Protein AF-A0A8K0VFD6-F1 (afdb_monomer_lite)

Sequence (83 aa):
MKLSLLALAAAAPAVIAAPAPKAEAAPAPVPGYGNYGKYPPPAGGYGSYPPPKGGYGKYGKYGSYGAYKRASDWVKSWPKTEE

Secondary structure (DSSP, 8-state):
--PPP------------PPP---PPPPPPPPPPP----PPPPTT-PPPPPPPTT-SPPPPPPPPGGGSPPHHHHHHTS-----

Foldseek 3Di:
DDDDDDDDDDPDPPPPPDPDPPPDPDDDPDPDDDDPDDDDAPDVHDDDDDAPDVGDDDDDDDDDPVVDDDVVNVVVPDDPPDD

Radius of gyration: 39.13 Å; chains: 1; bounding box: 63×74×96 Å

pLDDT: mean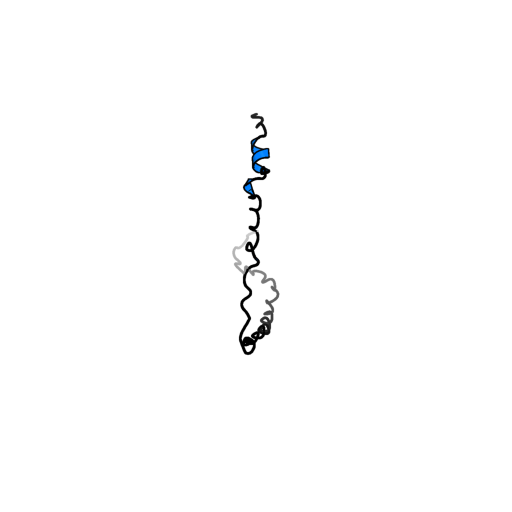 71.09, std 11.83, range [39.44, 85.5]

Structure (mmCIF, N/CA/C/O backbone):
data_AF-A0A8K0VFD6-F1
#
_entry.id   AF-A0A8K0VFD6-F1
#
loop_
_atom_site.group_PDB
_atom_site.id
_atom_site.type_symbol
_atom_site.label_atom_id
_atom_site.label_alt_id
_atom_site.label_comp_id
_atom_site.label_asym_id
_atom_site.label_entity_id
_atom_site.label_seq_id
_atom_site.pdbx_PDB_ins_code
_atom_site.Cartn_x
_atom_site.Cartn_y
_atom_site.Cartn_z
_atom_site.occupancy
_atom_site.B_iso_or_equiv
_atom_site.auth_seq_id
_atom_site.auth_comp_id
_atom_site.auth_asym_id
_atom_site.auth_atom_id
_atom_site.pdbx_PDB_model_num
ATOM 1 N N . MET A 1 1 ? 49.256 36.290 -76.789 1.00 44.88 1 MET A N 1
ATOM 2 C CA . MET A 1 1 ? 48.184 36.828 -75.923 1.00 44.88 1 MET A CA 1
ATOM 3 C C . MET A 1 1 ? 46.929 37.016 -76.756 1.00 44.88 1 MET A C 1
ATOM 5 O O . MET A 1 1 ? 46.990 37.799 -77.693 1.00 44.88 1 MET A O 1
ATOM 9 N N . LYS A 1 2 ? 45.871 36.249 -76.465 1.00 39.44 2 LYS A N 1
ATOM 10 C CA . LYS A 1 2 ? 44.460 36.439 -76.864 1.00 39.44 2 LYS A CA 1
ATOM 11 C C . LYS A 1 2 ? 43.694 35.224 -76.323 1.00 39.44 2 LYS A C 1
ATOM 13 O O . LYS A 1 2 ? 43.794 34.130 -76.867 1.00 39.44 2 LYS A O 1
ATOM 18 N N . LEU A 1 3 ? 43.061 35.416 -75.171 1.00 48.88 3 LEU A N 1
ATOM 19 C CA . LEU A 1 3 ? 42.297 34.406 -74.442 1.00 48.88 3 LEU A CA 1
ATOM 20 C C . LEU A 1 3 ? 40.978 34.159 -75.181 1.00 48.88 3 LEU A C 1
ATOM 22 O O . LEU A 1 3 ? 40.180 35.083 -75.316 1.00 48.88 3 LEU A O 1
ATOM 26 N N . SER A 1 4 ? 40.771 32.935 -75.672 1.00 48.19 4 SER A N 1
ATOM 27 C CA . SER A 1 4 ? 39.482 32.507 -76.219 1.00 48.19 4 SER A CA 1
ATOM 28 C C . SER A 1 4 ? 38.649 31.836 -75.133 1.00 48.19 4 SER A C 1
ATOM 30 O O . SER A 1 4 ? 39.124 30.981 -74.389 1.00 48.19 4 SER A O 1
ATOM 32 N N . LEU A 1 5 ? 37.413 32.311 -75.064 1.00 50.72 5 LEU A N 1
ATOM 33 C CA . LEU A 1 5 ? 36.305 31.904 -74.218 1.00 50.72 5 LEU A CA 1
ATOM 34 C C . LEU A 1 5 ? 35.909 30.428 -74.378 1.00 50.72 5 LEU A C 1
ATOM 36 O O . LEU A 1 5 ? 36.007 29.857 -75.459 1.00 50.72 5 LEU A O 1
ATOM 40 N N . LEU A 1 6 ? 35.274 29.943 -73.308 1.00 50.22 6 LEU A N 1
ATOM 41 C CA . LEU A 1 6 ? 34.288 28.860 -73.254 1.00 50.22 6 LEU A CA 1
ATOM 42 C C . LEU A 1 6 ? 34.803 27.409 -73.330 1.00 50.22 6 LEU A C 1
ATOM 44 O O . LEU A 1 6 ? 34.870 26.790 -74.386 1.00 50.22 6 LEU A O 1
ATOM 48 N N . ALA A 1 7 ? 34.986 26.809 -72.153 1.00 54.47 7 ALA A N 1
ATOM 49 C CA . ALA A 1 7 ? 34.713 25.390 -71.946 1.00 54.47 7 ALA A CA 1
ATOM 50 C C . ALA A 1 7 ? 33.912 25.232 -70.645 1.00 54.47 7 ALA A C 1
ATOM 52 O O . ALA A 1 7 ? 34.449 25.094 -69.550 1.00 54.47 7 ALA A O 1
ATOM 53 N N . LEU A 1 8 ? 32.592 25.325 -70.796 1.00 53.72 8 LEU A N 1
ATOM 54 C CA . LEU A 1 8 ? 31.601 24.786 -69.877 1.00 53.72 8 LEU A CA 1
ATOM 55 C C . LEU A 1 8 ? 31.801 23.265 -69.810 1.00 53.72 8 LEU A C 1
ATOM 57 O O . LEU A 1 8 ? 31.472 22.584 -70.777 1.00 53.72 8 LEU A O 1
ATOM 61 N N . ALA A 1 9 ? 32.314 22.721 -68.706 1.00 52.22 9 ALA A N 1
ATOM 62 C CA . ALA A 1 9 ? 32.199 21.289 -68.444 1.00 52.22 9 ALA A CA 1
ATOM 63 C C . ALA A 1 9 ? 32.375 20.946 -66.959 1.00 52.22 9 ALA A C 1
ATOM 65 O O . ALA A 1 9 ? 33.434 21.142 -66.374 1.00 52.22 9 ALA A O 1
ATOM 66 N N . ALA A 1 10 ? 31.314 20.344 -66.424 1.00 55.03 10 ALA A N 1
ATOM 67 C CA . ALA A 1 10 ? 31.310 19.397 -65.316 1.00 55.03 10 ALA A CA 1
ATOM 68 C C . ALA A 1 10 ? 31.709 19.921 -63.926 1.00 55.03 10 ALA A C 1
ATOM 70 O O . ALA A 1 10 ? 32.770 19.620 -63.385 1.00 55.03 10 ALA A O 1
ATOM 71 N N . ALA A 1 11 ? 30.741 20.564 -63.267 1.00 52.97 11 ALA A N 1
ATOM 72 C CA . ALA A 1 11 ? 30.568 20.375 -61.833 1.00 52.97 11 ALA A CA 1
ATOM 73 C C . ALA A 1 11 ? 30.303 18.879 -61.571 1.00 52.97 11 ALA A C 1
ATOM 75 O O . ALA A 1 11 ? 29.184 18.401 -61.745 1.00 52.97 11 ALA A O 1
ATOM 76 N N . ALA A 1 12 ? 31.338 18.128 -61.203 1.00 55.28 12 ALA A N 1
ATOM 77 C CA . ALA A 1 12 ? 31.178 16.809 -60.613 1.00 55.28 12 ALA A CA 1
ATOM 78 C C . ALA A 1 12 ? 31.125 17.003 -59.092 1.00 55.28 12 ALA A C 1
ATOM 80 O O . ALA A 1 12 ? 32.173 17.261 -58.493 1.00 55.28 12 ALA A O 1
ATOM 81 N N . PRO A 1 13 ? 29.956 16.925 -58.426 1.00 56.22 13 PRO A N 1
ATOM 82 C CA . PRO A 1 13 ? 29.983 16.712 -56.992 1.00 56.22 13 PRO A CA 1
ATOM 83 C C . PRO A 1 13 ? 30.683 15.371 -56.781 1.00 56.22 13 PRO A C 1
ATOM 85 O O . PRO A 1 13 ? 30.237 14.341 -57.288 1.00 56.22 13 PRO A O 1
ATOM 88 N N . ALA A 1 14 ? 31.820 15.396 -56.088 1.00 56.50 14 ALA A N 1
ATOM 89 C CA . ALA A 1 14 ? 32.440 14.191 -55.576 1.00 56.50 14 ALA A CA 1
ATOM 90 C C . ALA A 1 14 ? 31.384 13.491 -54.717 1.00 56.50 14 ALA A C 1
ATOM 92 O O . ALA A 1 14 ? 31.083 13.929 -53.607 1.00 56.50 14 ALA A O 1
ATOM 93 N N . VAL A 1 15 ? 30.766 12.445 -55.265 1.00 59.72 15 VAL A N 1
ATOM 94 C CA . VAL A 1 15 ? 29.949 11.514 -54.498 1.00 59.72 15 VAL A CA 1
ATOM 95 C C . VAL A 1 15 ? 30.938 10.802 -53.592 1.00 59.72 15 VAL A C 1
ATOM 97 O O . VAL A 1 15 ? 31.566 9.814 -53.965 1.00 59.72 15 VAL A O 1
ATOM 100 N N . ILE A 1 16 ? 31.145 11.386 -52.415 1.00 58.88 16 ILE A N 1
ATOM 101 C CA . ILE A 1 16 ? 31.765 10.721 -51.283 1.00 58.88 16 ILE A CA 1
ATOM 102 C C . ILE A 1 16 ? 30.975 9.424 -51.146 1.00 58.88 16 ILE A C 1
ATOM 104 O O . ILE A 1 16 ? 29.753 9.465 -50.997 1.00 58.88 16 ILE A O 1
ATOM 108 N N . ALA A 1 17 ? 31.650 8.287 -51.294 1.00 59.25 17 ALA A N 1
ATOM 109 C CA . ALA A 1 17 ? 31.064 6.984 -51.054 1.00 59.25 17 ALA A CA 1
ATOM 110 C C . ALA A 1 17 ? 30.624 6.939 -49.586 1.00 59.25 17 ALA A C 1
ATOM 112 O O . ALA A 1 17 ? 31.391 6.573 -48.699 1.00 59.25 17 ALA A O 1
ATOM 113 N N . ALA A 1 18 ? 29.401 7.394 -49.318 1.00 61.75 18 ALA A N 1
ATOM 114 C CA . ALA A 1 18 ? 28.761 7.189 -48.041 1.00 61.75 18 ALA A CA 1
ATOM 115 C C . ALA A 1 18 ? 28.629 5.670 -47.869 1.00 61.75 18 ALA A C 1
ATOM 117 O O . ALA A 1 18 ? 28.190 4.999 -48.812 1.00 61.75 18 ALA A O 1
ATOM 118 N N . PRO A 1 19 ? 29.027 5.098 -46.719 1.00 60.03 19 PRO A N 1
ATOM 119 C CA . PRO A 1 19 ? 28.762 3.693 -46.463 1.00 60.03 19 PRO A CA 1
ATOM 120 C C . PRO A 1 19 ? 27.255 3.483 -46.603 1.00 60.03 19 PRO A C 1
ATOM 122 O O . PRO A 1 19 ? 26.468 4.150 -45.929 1.00 60.03 19 PRO A O 1
ATOM 125 N N . ALA A 1 20 ? 26.853 2.605 -47.527 1.00 64.62 20 ALA A N 1
ATOM 126 C CA . ALA A 1 20 ? 25.453 2.249 -47.691 1.00 64.62 20 ALA A CA 1
ATOM 127 C C . ALA A 1 20 ? 24.912 1.827 -46.315 1.00 64.62 20 ALA A C 1
ATOM 129 O O . ALA A 1 20 ? 25.557 0.998 -45.660 1.00 64.62 20 ALA A O 1
ATOM 130 N N . PRO A 1 21 ? 23.782 2.388 -45.846 1.00 59.72 21 PRO A N 1
ATOM 131 C CA . PRO A 1 21 ? 23.210 1.985 -44.575 1.00 59.72 21 PRO A CA 1
ATOM 132 C C . PRO A 1 21 ? 22.870 0.501 -44.681 1.00 59.72 21 PRO A C 1
ATOM 134 O O . PRO A 1 21 ? 21.955 0.094 -45.399 1.00 59.72 21 PRO A O 1
ATOM 137 N N . LYS A 1 22 ? 23.668 -0.329 -44.008 1.00 62.94 22 LYS A N 1
ATOM 138 C CA . LYS A 1 22 ? 23.370 -1.742 -43.833 1.00 62.94 22 LYS A CA 1
ATOM 139 C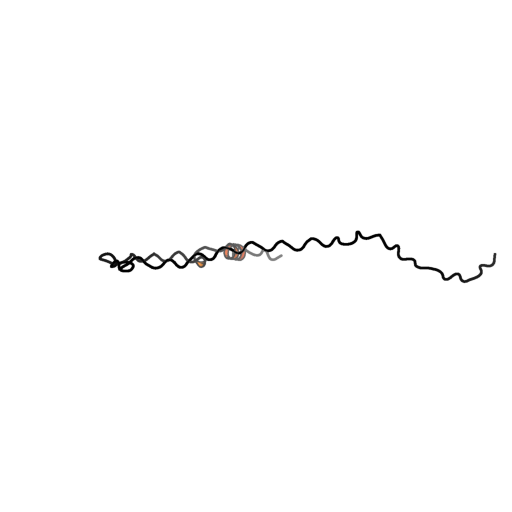 C . LYS A 1 22 ? 22.087 -1.771 -43.019 1.00 62.94 22 LYS A C 1
ATOM 141 O O . LYS A 1 22 ? 22.101 -1.336 -41.874 1.00 62.94 22 LYS A O 1
ATOM 146 N N . ALA A 1 23 ? 20.993 -2.209 -43.637 1.00 68.12 23 ALA A N 1
ATOM 147 C CA . ALA A 1 23 ? 19.731 -2.375 -42.938 1.00 68.12 23 ALA A CA 1
ATOM 148 C C . ALA A 1 23 ? 19.988 -3.260 -41.712 1.00 68.12 23 ALA A C 1
ATOM 150 O O . ALA A 1 23 ? 20.351 -4.432 -41.848 1.00 68.12 23 ALA A O 1
ATOM 151 N N . GLU A 1 24 ? 19.899 -2.661 -40.528 1.00 67.44 24 GLU A N 1
ATOM 152 C CA . GLU A 1 24 ? 19.980 -3.390 -39.274 1.00 67.44 24 GLU A CA 1
ATOM 153 C C . GLU A 1 24 ? 18.802 -4.361 -39.235 1.00 67.44 24 GLU A C 1
ATOM 155 O O . GLU A 1 24 ? 17.673 -4.015 -39.595 1.00 67.44 24 GLU A O 1
ATOM 160 N N . ALA A 1 25 ? 19.086 -5.613 -38.877 1.00 72.19 25 ALA A N 1
ATOM 161 C CA . ALA A 1 25 ? 18.057 -6.630 -38.768 1.00 72.19 25 ALA A CA 1
ATOM 162 C C . ALA A 1 25 ? 16.985 -6.150 -37.781 1.00 72.19 25 ALA A C 1
ATOM 164 O O . ALA A 1 25 ? 17.313 -5.693 -36.684 1.00 72.19 25 ALA A O 1
ATOM 165 N N . ALA A 1 26 ? 15.714 -6.247 -38.182 1.00 75.12 26 ALA A N 1
ATOM 166 C CA . ALA A 1 26 ? 14.596 -5.894 -37.318 1.00 75.12 26 ALA A CA 1
ATOM 167 C C . ALA A 1 26 ? 14.728 -6.626 -35.968 1.00 75.12 26 ALA A C 1
ATOM 169 O O . ALA A 1 26 ? 15.123 -7.800 -35.954 1.00 75.12 26 ALA A O 1
ATOM 170 N N . PRO A 1 27 ? 14.422 -5.960 -34.839 1.00 69.19 27 PRO A N 1
ATOM 171 C CA . PRO A 1 27 ? 14.535 -6.584 -33.531 1.00 69.19 27 PRO A CA 1
ATOM 172 C C . PRO A 1 27 ? 13.677 -7.850 -33.493 1.00 69.19 27 PRO A C 1
ATOM 174 O O . PRO A 1 27 ? 12.525 -7.847 -33.935 1.00 69.19 27 PRO A O 1
ATOM 177 N N . ALA A 1 28 ? 14.253 -8.940 -32.979 1.00 74.56 28 ALA A N 1
ATOM 178 C CA . ALA A 1 28 ? 13.524 -10.185 -32.781 1.00 74.56 28 ALA A CA 1
ATOM 179 C C . ALA A 1 28 ? 12.264 -9.923 -31.933 1.00 74.56 28 ALA A C 1
ATOM 181 O O . ALA A 1 28 ? 12.306 -9.082 -31.026 1.00 74.56 28 ALA A O 1
ATOM 182 N N . PRO A 1 29 ? 11.142 -10.617 -32.205 1.00 73.31 29 PRO A N 1
ATOM 183 C CA . PRO A 1 29 ? 9.924 -10.428 -31.433 1.00 73.31 29 PRO A CA 1
ATOM 184 C C . PRO A 1 29 ? 10.211 -10.706 -29.958 1.00 73.31 29 PRO A C 1
ATOM 186 O O . PRO A 1 29 ? 10.737 -11.761 -29.599 1.00 73.31 29 PRO A O 1
ATOM 189 N N . VAL A 1 30 ? 9.879 -9.735 -29.109 1.00 69.00 30 VAL A N 1
ATOM 190 C CA . VAL A 1 30 ? 10.017 -9.861 -27.657 1.00 69.00 30 VAL A CA 1
ATOM 191 C C . VAL A 1 30 ? 9.167 -11.055 -27.216 1.00 69.00 30 VAL A C 1
ATOM 193 O O . VAL A 1 30 ? 7.975 -11.076 -27.543 1.00 69.00 30 VAL A O 1
ATOM 196 N N . PRO A 1 31 ? 9.728 -12.057 -26.512 1.00 69.62 31 PRO A N 1
ATOM 197 C CA . PRO A 1 31 ? 8.929 -13.159 -26.004 1.00 69.62 31 PRO A CA 1
ATOM 198 C C . PRO A 1 31 ? 7.854 -12.571 -25.093 1.00 69.62 31 PRO A C 1
ATOM 200 O O . PRO A 1 31 ? 8.155 -11.877 -24.121 1.00 69.62 31 PRO A O 1
ATOM 203 N N . GLY A 1 32 ? 6.592 -12.782 -25.466 1.00 72.88 32 GLY A N 1
ATOM 204 C CA . GLY A 1 32 ? 5.460 -12.275 -24.706 1.00 72.88 32 G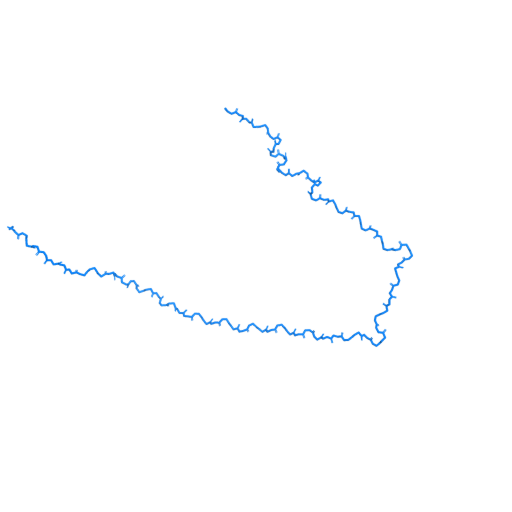LY A CA 1
ATOM 205 C C . GLY A 1 32 ? 5.538 -12.780 -23.270 1.00 72.88 32 GLY A C 1
ATOM 206 O O . GLY A 1 32 ? 5.745 -13.972 -23.038 1.00 72.88 32 GLY A O 1
ATOM 207 N N . TYR A 1 33 ? 5.378 -11.875 -22.305 1.00 67.69 33 TYR A N 1
ATOM 208 C CA . TYR A 1 33 ? 5.243 -12.263 -20.908 1.00 67.69 33 TYR A CA 1
ATOM 209 C C . TYR A 1 33 ? 4.031 -13.189 -20.786 1.00 67.69 33 TYR A C 1
ATOM 211 O O . TYR A 1 33 ? 2.916 -12.821 -21.161 1.00 67.69 33 TYR A O 1
ATOM 219 N N . GLY A 1 34 ? 4.274 -14.417 -20.325 1.00 69.12 34 GLY A N 1
ATOM 220 C CA . GLY A 1 34 ? 3.240 -15.429 -20.168 1.00 69.12 34 GLY A CA 1
ATOM 221 C C . GLY A 1 34 ? 2.069 -14.899 -19.346 1.00 69.12 34 GLY A C 1
ATOM 222 O O . GLY A 1 34 ? 2.247 -14.184 -18.360 1.00 69.12 34 GLY A O 1
ATOM 223 N N . ASN A 1 35 ? 0.859 -15.248 -19.774 1.00 73.62 35 ASN A N 1
ATOM 224 C CA . ASN A 1 35 ? -0.360 -14.931 -19.048 1.00 73.62 35 ASN A CA 1
ATOM 225 C C . ASN A 1 35 ? -0.312 -15.639 -17.685 1.00 73.62 35 ASN A C 1
ATOM 227 O O . ASN A 1 35 ? -0.324 -16.870 -17.622 1.00 73.62 35 ASN A O 1
ATOM 231 N N . TYR A 1 36 ? -0.215 -14.866 -16.601 1.00 72.00 36 TYR A N 1
ATOM 232 C CA . TYR A 1 36 ? -0.323 -15.405 -15.251 1.00 72.00 36 TYR A CA 1
ATOM 233 C C . TYR A 1 36 ? -1.740 -15.947 -15.079 1.00 72.00 36 TYR A C 1
ATOM 235 O O . TYR A 1 36 ? -2.701 -15.184 -14.980 1.00 72.00 36 TYR A O 1
ATOM 243 N N . GLY A 1 37 ? -1.853 -17.276 -15.102 1.00 73.44 37 GLY A N 1
ATOM 244 C CA . GLY A 1 37 ? -3.125 -17.984 -15.044 1.00 73.44 37 GLY A CA 1
ATOM 245 C C . GLY A 1 37 ? -4.035 -17.467 -13.931 1.00 73.44 37 GLY A C 1
ATOM 246 O O . GLY A 1 37 ? -3.591 -17.070 -12.851 1.00 73.44 37 GLY A O 1
ATOM 247 N N . LYS A 1 38 ? -5.340 -17.466 -14.202 1.00 80.75 38 LYS A N 1
ATOM 248 C CA . LYS A 1 38 ? -6.354 -17.093 -13.219 1.00 80.75 38 LYS A CA 1
ATOM 249 C C . LYS A 1 38 ? -6.412 -18.179 -12.142 1.00 80.75 38 LYS A C 1
ATOM 251 O O . LYS A 1 38 ? -6.899 -19.273 -12.405 1.00 80.75 38 LYS A O 1
ATOM 256 N N . TYR A 1 39 ? -5.940 -17.875 -10.937 1.00 80.69 39 TYR A N 1
ATOM 257 C CA . TYR A 1 39 ? -6.075 -18.786 -9.801 1.00 80.69 39 TYR A CA 1
ATOM 258 C C . TYR A 1 39 ? -7.459 -18.618 -9.165 1.00 80.69 39 TYR A C 1
ATOM 260 O O . TYR A 1 39 ? -7.786 -17.511 -8.721 1.00 80.69 39 TYR A O 1
ATOM 268 N N . PRO A 1 40 ? -8.295 -19.671 -9.140 1.00 81.62 40 PRO A N 1
ATOM 269 C CA . PRO A 1 40 ? -9.557 -19.611 -8.426 1.00 81.62 40 PRO A CA 1
ATOM 270 C C . PRO A 1 40 ? -9.293 -19.510 -6.914 1.00 81.62 40 PRO A C 1
ATOM 272 O O . PRO A 1 40 ? -8.307 -20.069 -6.424 1.00 81.62 40 PRO A O 1
ATOM 275 N N . PRO A 1 41 ? -10.151 -18.804 -6.158 1.00 81.00 41 PRO A N 1
ATOM 276 C CA . PRO A 1 41 ? -10.076 -18.819 -4.702 1.00 81.00 41 PRO A CA 1
ATOM 277 C C . PRO A 1 41 ? -10.242 -20.257 -4.168 1.00 81.00 41 PRO A C 1
ATOM 279 O O . PRO A 1 41 ? -10.866 -21.087 -4.838 1.00 81.00 41 PRO A O 1
ATOM 282 N N . PRO A 1 42 ? -9.710 -20.570 -2.971 1.00 83.94 42 PRO A N 1
ATOM 283 C CA . PRO A 1 42 ? -9.870 -21.889 -2.360 1.00 83.94 42 PRO A CA 1
ATOM 284 C C . PRO A 1 42 ? -11.353 -22.232 -2.159 1.00 83.94 42 PRO A C 1
ATOM 286 O O . PRO A 1 42 ? -12.206 -21.345 -2.072 1.00 83.94 42 PRO A O 1
ATOM 289 N N . ALA A 1 43 ? -11.669 -23.526 -2.069 1.00 74.50 43 ALA A N 1
ATOM 290 C CA . ALA A 1 43 ? -13.026 -23.981 -1.777 1.00 74.50 43 ALA A CA 1
ATOM 291 C C . ALA A 1 43 ? -13.502 -23.375 -0.441 1.00 74.50 43 ALA A C 1
ATOM 293 O O . ALA A 1 43 ? -12.884 -23.597 0.596 1.00 74.50 43 ALA A O 1
ATOM 294 N N . GLY A 1 44 ? -14.574 -22.576 -0.486 1.00 82.62 44 GLY A N 1
ATOM 295 C CA . GLY A 1 44 ? -15.069 -21.799 0.660 1.00 82.62 44 GLY A CA 1
ATOM 296 C C . GLY A 1 44 ? -14.676 -20.315 0.664 1.00 82.62 44 GLY A C 1
ATOM 297 O O . GLY A 1 44 ? -15.164 -19.565 1.505 1.00 82.62 44 GLY A O 1
ATOM 298 N N . GLY A 1 45 ? -13.867 -19.864 -0.300 1.00 85.06 45 GLY A N 1
ATOM 299 C CA . GLY A 1 45 ? -13.446 -18.470 -0.430 1.00 85.06 45 GLY A CA 1
ATOM 300 C C . GLY A 1 45 ? -12.403 -18.045 0.607 1.00 85.06 45 GLY A C 1
ATOM 301 O O . GLY A 1 45 ? -11.904 -18.842 1.398 1.00 85.06 45 GLY A O 1
ATOM 302 N N . TYR A 1 46 ? -12.048 -16.761 0.587 1.00 80.94 46 TYR A N 1
ATOM 303 C CA . TYR A 1 46 ? -11.231 -16.162 1.640 1.00 80.94 46 TYR A CA 1
ATOM 304 C C . TYR A 1 46 ? -12.136 -15.753 2.804 1.00 80.94 46 TYR A C 1
ATOM 306 O O . TYR A 1 46 ? -13.171 -15.121 2.594 1.00 80.94 46 TYR A O 1
ATOM 314 N N . GLY A 1 47 ? -11.749 -16.105 4.031 1.00 83.19 47 GLY A N 1
ATOM 315 C CA . GLY A 1 47 ? -12.470 -15.675 5.227 1.00 83.19 47 GLY A CA 1
ATOM 316 C C . GLY A 1 47 ? -12.450 -14.152 5.388 1.00 83.19 47 GLY A C 1
ATOM 317 O O . GLY A 1 47 ? -11.463 -13.495 5.058 1.00 83.19 47 GLY A O 1
ATOM 318 N N . SER A 1 48 ? -13.536 -13.590 5.922 1.00 84.44 48 SER A N 1
ATOM 319 C CA . SER A 1 48 ? -13.588 -12.178 6.308 1.00 84.44 48 SER A CA 1
ATOM 320 C C . SER A 1 48 ? -13.035 -12.018 7.721 1.00 84.44 48 SER A C 1
ATOM 322 O O . SER A 1 48 ? -13.540 -12.640 8.655 1.00 84.44 48 SER A O 1
ATOM 324 N N . TYR A 1 49 ? -11.995 -11.200 7.883 1.00 81.62 49 TYR A N 1
ATOM 325 C CA . TYR A 1 49 ? -11.452 -10.866 9.197 1.00 81.62 49 TYR A CA 1
ATOM 326 C C . TYR A 1 49 ? -12.061 -9.550 9.690 1.00 81.62 49 TYR A C 1
ATOM 328 O O . TYR A 1 49 ? -11.895 -8.524 9.022 1.00 81.62 49 TYR A O 1
ATOM 336 N N . PRO A 1 50 ? -12.753 -9.538 10.844 1.00 83.44 50 PRO A N 1
ATOM 337 C CA . PRO A 1 50 ? -13.265 -8.298 11.401 1.00 83.44 50 PRO A CA 1
ATOM 338 C C . PRO A 1 50 ? -12.100 -7.391 11.828 1.00 83.44 50 PRO A C 1
ATOM 340 O O . PRO A 1 50 ? -11.061 -7.889 12.278 1.00 83.44 50 PRO A O 1
ATOM 343 N N . PRO A 1 51 ? -12.255 -6.059 11.722 1.00 81.62 51 PRO A N 1
ATOM 344 C CA . PRO A 1 51 ? -11.267 -5.135 12.260 1.00 81.62 51 PRO A CA 1
ATOM 345 C C . PRO A 1 51 ? -11.092 -5.362 13.773 1.00 81.62 51 PRO A C 1
ATOM 347 O O . PRO A 1 51 ? -12.048 -5.750 14.453 1.00 81.62 51 PRO A O 1
ATOM 350 N N . PRO A 1 52 ? -9.894 -5.103 14.329 1.00 85.00 52 PRO A N 1
ATOM 351 C CA . PRO A 1 52 ? -9.658 -5.237 15.763 1.00 85.00 52 PRO A CA 1
ATOM 352 C C . PRO A 1 52 ? -10.586 -4.314 16.566 1.00 85.00 52 PRO A C 1
ATOM 354 O O . PRO A 1 52 ? -11.069 -3.294 16.065 1.00 85.00 52 PRO A O 1
ATOM 357 N N . LYS A 1 53 ? -10.825 -4.648 17.839 1.00 79.38 53 LYS A N 1
ATOM 358 C CA . LYS A 1 53 ? -11.619 -3.815 18.753 1.00 79.38 53 LYS A CA 1
ATOM 359 C C . LYS A 1 53 ? -10.955 -2.438 18.892 1.00 79.38 53 LYS A C 1
ATOM 361 O O . LYS A 1 53 ? -9.881 -2.333 19.471 1.00 79.38 53 LYS A O 1
ATOM 366 N N . GLY A 1 54 ? -11.593 -1.403 18.341 1.00 85.19 54 GLY A N 1
ATOM 367 C CA . GLY A 1 54 ? -11.036 -0.043 18.237 1.00 85.19 54 GLY A CA 1
ATOM 368 C C . GLY A 1 54 ? -10.661 0.393 16.814 1.00 85.19 54 GLY A C 1
ATOM 369 O O . GLY A 1 54 ? -10.318 1.553 16.607 1.00 85.19 54 GLY A O 1
ATOM 370 N N . GLY A 1 55 ? -10.791 -0.498 15.826 1.00 85.50 55 GLY A N 1
ATOM 371 C CA . GLY A 1 55 ? -10.467 -0.231 14.428 1.00 85.50 55 GLY A CA 1
ATOM 372 C C . GLY A 1 55 ? -8.963 -0.164 14.159 1.00 85.50 55 GLY A C 1
ATOM 373 O O . GLY A 1 55 ? -8.130 -0.339 15.046 1.00 85.50 55 GLY A O 1
ATOM 374 N N . TYR A 1 56 ? -8.608 0.084 12.902 1.00 80.38 56 TYR A N 1
ATOM 375 C CA . TYR A 1 56 ? -7.229 0.381 12.526 1.00 80.38 56 TYR A CA 1
ATOM 376 C C . TYR A 1 56 ? -6.912 1.830 12.906 1.00 80.38 56 TYR A C 1
ATOM 378 O O . TYR A 1 56 ? -7.715 2.733 12.650 1.00 80.38 56 TYR A O 1
ATOM 386 N N . GLY A 1 57 ? -5.753 2.055 13.527 1.00 82.50 57 GLY A N 1
ATOM 387 C CA . GLY A 1 57 ? -5.303 3.398 13.888 1.00 82.50 57 GLY A CA 1
ATOM 388 C C . GLY A 1 57 ? -5.311 4.341 12.681 1.00 82.50 57 GLY A C 1
ATOM 389 O O . GLY A 1 57 ? -5.027 3.941 11.551 1.00 82.50 57 GLY A O 1
ATOM 390 N N . LYS A 1 58 ? -5.649 5.613 12.909 1.00 84.75 58 LYS A N 1
ATOM 391 C CA . LYS A 1 58 ? -5.533 6.649 11.877 1.00 84.75 58 LYS A CA 1
ATOM 392 C C . LYS A 1 58 ? -4.045 6.892 11.620 1.00 84.75 58 LYS A C 1
ATOM 394 O O . LYS A 1 58 ? -3.321 7.251 12.546 1.00 84.75 58 LYS A O 1
ATOM 399 N N . TYR A 1 59 ? -3.596 6.749 10.377 1.00 79.81 59 TYR A N 1
ATOM 400 C CA . TYR A 1 59 ? -2.278 7.252 9.995 1.00 79.81 59 TYR A CA 1
ATOM 401 C C . TYR A 1 59 ? -2.273 8.778 10.141 1.00 79.81 59 TYR A C 1
ATOM 403 O O . TYR A 1 59 ? -3.198 9.459 9.685 1.00 79.81 59 TYR A O 1
ATOM 411 N N . GLY A 1 60 ? -1.255 9.311 10.820 1.00 79.44 60 GLY A N 1
ATOM 412 C CA . GLY A 1 60 ? -1.056 10.753 10.930 1.00 79.44 60 GLY A CA 1
ATOM 413 C C . GLY A 1 60 ? -0.889 11.385 9.549 1.00 79.44 60 GLY A C 1
ATOM 414 O O . GLY A 1 60 ? -0.429 10.739 8.606 1.00 79.44 60 GLY A O 1
ATOM 415 N N . LYS A 1 61 ? -1.265 12.661 9.408 1.00 80.81 61 LYS A N 1
ATOM 416 C CA . LYS A 1 61 ? -0.976 13.390 8.170 1.00 80.81 61 LYS A CA 1
ATOM 417 C C . LYS A 1 61 ? 0.537 13.544 8.043 1.00 80.81 61 LYS A C 1
ATOM 419 O O . LYS A 1 61 ? 1.168 14.119 8.925 1.00 80.81 61 LYS A O 1
ATOM 424 N N . TYR A 1 62 ? 1.104 13.061 6.942 1.00 77.50 62 TYR A N 1
ATOM 425 C CA . TYR A 1 62 ? 2.472 13.412 6.575 1.00 77.50 62 TYR A CA 1
ATOM 426 C C . TYR A 1 62 ? 2.549 14.924 6.344 1.00 77.50 62 TYR A C 1
ATOM 428 O O . TYR A 1 62 ? 1.628 15.518 5.772 1.00 77.50 62 TYR A O 1
ATOM 436 N N . GLY A 1 63 ? 3.626 15.551 6.823 1.00 76.19 63 GLY A N 1
ATOM 437 C CA . GLY A 1 63 ? 3.876 16.970 6.586 1.00 76.19 63 GLY A CA 1
ATOM 438 C C . GLY A 1 63 ? 3.822 17.268 5.088 1.00 76.19 63 GLY A C 1
ATOM 439 O O . GLY A 1 63 ? 4.433 16.563 4.287 1.00 76.19 63 GLY A O 1
ATOM 440 N N . SER A 1 64 ? 3.056 18.288 4.699 1.00 77.25 64 SER A N 1
ATOM 441 C CA . SER A 1 64 ? 3.009 18.722 3.302 1.00 77.25 64 SER A CA 1
ATOM 442 C C . SER A 1 64 ? 4.382 19.240 2.883 1.00 77.25 64 SER A C 1
ATOM 444 O O . SER A 1 64 ? 5.042 19.931 3.656 1.00 77.25 64 SER A O 1
ATOM 446 N N . TYR A 1 65 ? 4.787 18.991 1.637 1.00 67.00 65 TYR A N 1
ATOM 447 C CA . TYR A 1 65 ? 6.025 19.537 1.067 1.00 67.00 65 TYR A CA 1
ATOM 448 C C . TYR A 1 65 ? 6.085 21.081 1.129 1.00 67.00 65 TYR A C 1
ATOM 450 O O . TYR A 1 65 ? 7.159 21.670 1.067 1.00 67.00 65 TYR A O 1
ATOM 458 N N . GLY A 1 66 ? 4.941 21.758 1.296 1.00 72.06 66 GLY A N 1
ATOM 459 C CA . GLY A 1 66 ? 4.873 23.203 1.539 1.00 72.06 66 GLY A CA 1
ATOM 460 C C . GLY A 1 66 ? 5.222 23.656 2.963 1.00 72.06 66 GLY A C 1
ATOM 461 O O . GLY A 1 66 ? 5.327 24.857 3.183 1.00 72.06 66 GLY A O 1
ATOM 462 N N . ALA A 1 67 ? 5.395 22.739 3.919 1.00 73.62 67 ALA A N 1
ATOM 463 C CA . ALA A 1 67 ? 5.767 23.064 5.299 1.00 73.62 67 ALA A CA 1
ATOM 464 C C . ALA A 1 67 ? 7.262 23.396 5.459 1.00 73.62 67 ALA A C 1
ATOM 466 O O . ALA A 1 67 ? 7.662 23.963 6.474 1.00 73.62 67 ALA A O 1
ATOM 467 N N . TYR A 1 68 ? 8.086 23.071 4.460 1.00 75.00 68 TYR A N 1
ATOM 468 C CA . TYR A 1 68 ? 9.504 23.411 4.446 1.00 75.00 68 TYR A CA 1
ATOM 469 C C . TYR A 1 68 ? 9.723 24.737 3.714 1.00 75.00 68 TYR A C 1
ATOM 471 O O . TYR A 1 68 ? 9.191 24.950 2.621 1.00 75.00 68 TYR A O 1
ATOM 479 N N . LYS A 1 69 ? 10.539 25.624 4.298 1.00 75.88 69 LYS A N 1
ATOM 480 C CA . LYS A 1 69 ? 11.024 26.831 3.612 1.00 75.88 69 LYS A CA 1
ATOM 481 C C . LYS A 1 69 ? 11.741 26.410 2.333 1.00 75.88 69 LYS A C 1
ATOM 483 O O . LYS A 1 69 ? 12.712 25.657 2.387 1.00 75.88 69 LYS A O 1
ATOM 488 N N . ARG A 1 70 ? 11.263 26.882 1.180 1.00 83.88 70 ARG A N 1
ATOM 489 C CA . ARG A 1 70 ? 11.882 26.546 -0.104 1.00 83.88 70 ARG A CA 1
ATOM 490 C C . ARG A 1 70 ? 13.127 27.396 -0.306 1.00 83.88 70 ARG A C 1
ATOM 492 O O . ARG A 1 70 ? 13.163 28.556 0.099 1.00 83.88 70 ARG A O 1
ATOM 499 N N . ALA A 1 71 ? 14.117 26.860 -1.016 1.00 80.81 71 ALA A N 1
ATOM 500 C CA . ALA A 1 71 ? 15.298 27.628 -1.419 1.00 80.81 71 ALA A CA 1
ATOM 501 C C . ALA A 1 71 ? 14.911 28.918 -2.173 1.00 80.81 71 ALA A C 1
ATOM 503 O O . ALA A 1 71 ? 15.518 29.967 -1.983 1.00 80.81 71 ALA A O 1
ATOM 504 N N . SER A 1 72 ? 13.816 28.879 -2.941 1.00 78.62 72 SER A N 1
ATOM 505 C CA . SER A 1 72 ? 13.235 30.048 -3.610 1.00 78.62 72 SER A CA 1
ATOM 506 C C . SER A 1 72 ? 12.761 31.155 -2.669 1.00 78.62 72 SER A C 1
ATOM 508 O O . SER A 1 72 ? 12.621 32.295 -3.106 1.00 78.62 72 SER A O 1
ATOM 510 N N . ASP A 1 73 ? 12.432 30.828 -1.421 1.00 83.00 73 ASP A N 1
ATOM 511 C CA . ASP A 1 73 ? 12.002 31.797 -0.409 1.00 83.00 73 ASP A CA 1
ATOM 512 C C . ASP A 1 73 ? 13.220 32.438 0.257 1.00 83.00 73 ASP A C 1
ATOM 514 O O . ASP A 1 73 ? 13.182 33.613 0.608 1.00 83.00 73 ASP A O 1
ATOM 518 N N . TRP A 1 74 ? 14.324 31.692 0.354 1.00 82.00 74 TRP A N 1
ATOM 519 C CA . TRP A 1 74 ? 15.610 32.205 0.815 1.00 82.00 74 TRP A CA 1
ATOM 520 C C . TRP A 1 74 ? 16.224 33.184 -0.196 1.00 82.00 74 TRP A C 1
ATOM 522 O O . TRP A 1 74 ? 16.571 34.305 0.166 1.00 82.00 74 TRP A O 1
ATOM 532 N N . VAL A 1 75 ? 16.237 32.829 -1.484 1.00 83.44 75 VAL A N 1
ATOM 533 C CA . VAL A 1 75 ? 16.752 33.695 -2.565 1.00 83.44 75 VAL A CA 1
ATOM 534 C C . VAL A 1 75 ? 15.964 35.007 -2.692 1.00 83.44 75 VAL A C 1
ATOM 536 O O . VAL A 1 75 ? 16.546 36.044 -2.985 1.00 83.44 75 VAL A O 1
ATOM 539 N N . LYS A 1 76 ? 14.649 35.004 -2.430 1.00 83.19 76 LYS A N 1
ATOM 540 C CA . LYS A 1 76 ? 13.842 36.241 -2.424 1.00 83.19 76 LYS A CA 1
ATOM 541 C C . LYS A 1 76 ? 14.108 37.142 -1.219 1.00 83.19 76 LYS A C 1
ATOM 543 O O . LYS A 1 76 ? 13.805 38.325 -1.288 1.00 83.19 76 LYS A O 1
ATOM 548 N N . SER A 1 77 ? 14.619 36.585 -0.121 1.00 80.62 77 SER A N 1
ATOM 549 C CA . SER A 1 77 ? 14.916 37.343 1.100 1.00 80.62 77 SER A CA 1
ATOM 550 C C . SER A 1 77 ? 16.255 38.079 1.046 1.00 80.62 77 SER A C 1
ATOM 552 O O . SER A 1 77 ? 16.560 38.854 1.948 1.00 80.62 77 SER A O 1
ATOM 554 N N . TRP A 1 78 ? 17.053 37.846 -0.000 1.00 82.75 78 TRP A N 1
ATOM 555 C CA . TRP A 1 78 ? 18.296 38.573 -0.202 1.00 82.75 78 TRP A CA 1
ATOM 556 C C . TRP A 1 78 ? 18.020 40.008 -0.664 1.00 82.75 78 TRP A C 1
ATOM 558 O O . TRP A 1 78 ? 17.232 40.202 -1.596 1.00 82.75 78 TRP A O 1
ATOM 568 N N . PRO A 1 79 ? 18.672 41.015 -0.055 1.00 79.94 79 PRO A N 1
ATOM 569 C CA . PRO A 1 79 ? 18.602 42.378 -0.552 1.00 79.94 79 PRO A CA 1
ATOM 570 C C . PRO A 1 79 ? 19.215 42.404 -1.953 1.00 79.94 79 PRO A C 1
ATOM 572 O O . PRO A 1 79 ? 20.367 42.011 -2.141 1.00 79.94 79 PRO A O 1
ATOM 575 N N . LYS A 1 80 ? 18.441 42.841 -2.952 1.00 71.25 80 LYS A N 1
ATOM 576 C CA . LYS A 1 80 ? 19.035 43.212 -4.234 1.00 71.25 80 LYS A CA 1
ATOM 577 C C . LYS A 1 80 ? 19.841 44.479 -3.987 1.00 71.25 80 LYS A C 1
ATOM 579 O O . LYS A 1 80 ? 19.273 45.512 -3.654 1.00 71.25 80 LYS A O 1
ATOM 584 N N . THR A 1 81 ? 21.155 44.376 -4.108 1.00 63.38 81 THR A N 1
ATOM 585 C CA . THR A 1 81 ? 22.019 45.532 -4.325 1.00 63.38 81 THR A CA 1
ATOM 586 C C . THR A 1 81 ? 21.640 46.105 -5.685 1.00 63.38 81 THR A C 1
ATOM 588 O O . THR A 1 81 ? 21.994 45.531 -6.713 1.00 63.38 81 THR A O 1
ATOM 591 N N . GLU A 1 82 ? 20.808 47.141 -5.679 1.00 59.72 82 GLU A N 1
ATOM 592 C CA . GLU A 1 82 ? 20.578 47.982 -6.850 1.00 59.72 82 GLU A CA 1
ATOM 593 C C . GLU A 1 82 ? 21.839 48.839 -7.043 1.00 59.72 82 GLU A C 1
ATOM 595 O O . GLU A 1 82 ? 22.291 49.492 -6.100 1.00 59.72 82 GLU A O 1
ATOM 600 N N . GLU A 1 83 ? 22.447 48.708 -8.223 1.00 52.59 83 GLU A N 1
ATOM 601 C CA . GLU A 1 83 ? 23.584 49.493 -8.729 1.00 52.59 83 GLU A CA 1
ATOM 602 C C . GLU A 1 83 ? 23.083 50.785 -9.384 1.00 52.59 83 GLU A C 1
ATOM 604 O O . GLU A 1 83 ? 22.029 50.720 -10.065 1.00 52.59 83 GLU A O 1
#

=== Feature glossary ===
The features interleaved in this record are:

— What the protein is —

Sequence gives the chain of amino acids in standard one-letter code (A=alanine, C=cysteine, …, Y=tyrosine), read N→C. It is the only feature that is directly encoded by the gene; all structural features are derived from the folded form of this sequence.

Database cross-references. InterPro integrates a dozen domain/family signature databases into unified entries with residue-range hits. GO terms attach function/process/location labels with evidence codes. CATH codes position the fold 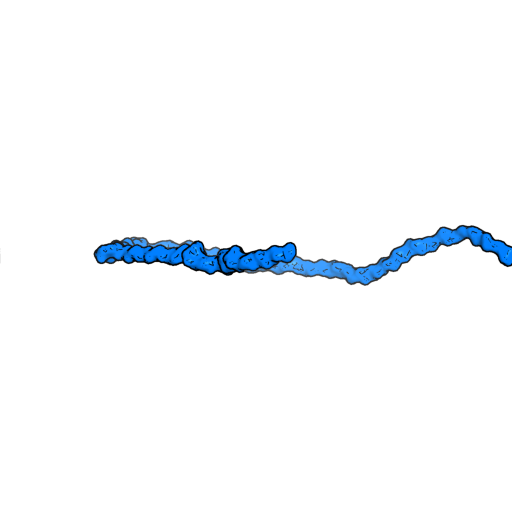in a four-level structural taxonomy. Organism is the NCBI-taxonomy species name.

— Where its atoms are —

Atomic coordinates in PDBx/mmCIF format — the same representation the Protein Data Bank distributes. Each line of the _atom_site loop places one backbone atom in Cartesian space (units: ångströms, origin: arbitrary).

The six renders are orthographic views along the three Cartesian axes in both directions. Representation (cartoon, sticks, or surface) and color scheme (sequence-rainbow or by-chain) vary across proteins so the training set covers all the common visualization conventions.

— Local backbone conformation —

Eight-state secondary structure (DSSP): H is the canonical α-helix, G the tighter 3₁₀-helix, I the wider π-helix; E/B are β-structure, T and S are turns and bends, and '-' is everything else. DSSP derives these from the pattern of main-chain N–H···O=C hydrogen bonds, not from the sequence.

P-SEA three-state annotation labels each residue as helix, strand, or coil based purely on the geometry of the Cα trace. It serves as a fallback when the full backbone (and thus DSSP) is unavailable.

The φ/ψ torsion pair specifies the backbone conformation at each residue. φ rotates about the N–Cα bond, ψ about the Cα–C bond. Steric clashes forbid most of the (φ, ψ) plane — the allowed regions (α-helix basin, β-sheet basin, left-handed helix) are the Ramachandran-allowed regions.

— Global shape and packing —

The geometric summary reports three shape descriptors. Rg (radius of gyration) measures how spread out the Cα atoms are about their centre of mass; compact globular proteins have small Rg, elongated or unfolded ones large. Cα contacts (<8 Å, |i−j|>4) count long-range residue pairs in spatial proximity — high for tightly packed folds, near zero for rods or random coil. The bounding-box extents give the protein's footprint along x, y, 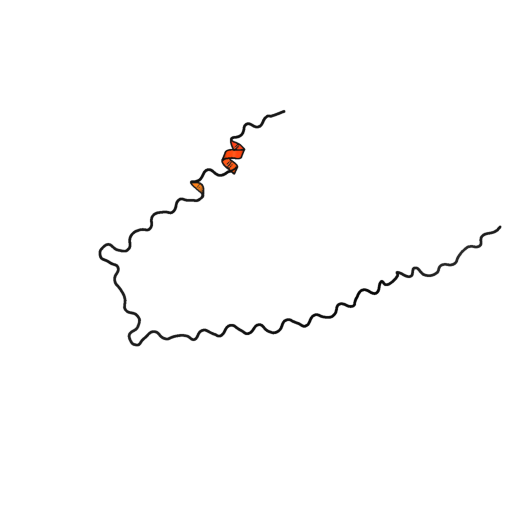z in Å.

Solvent-accessible surface area (SASA) is the area in Å² traced out by the centre of a 1.4 Å probe sphere (a water molecule) rolled over the protein's van der Waals surface (Shrake–Rupley / Lee–Richards construction). Buried residues have near-zero SASA; fully exposed residues can exceed 200 Å². The total SASA scales roughly with the number of surface residues.

The contact map is a binary N×N matrix image: pixel (i, j) is dark where Cα_i and Cα_j are within 8 Å and |i−j|>4. Because the |i−j|>4 filter removes local helical contacts, off-diagonal stripes parallel to the main diagonal indicate parallel β-sheets; stripes perpendicular to it indicate antiparallel β-sheets. The Ramachandran plot scatters every residue's (φ, ψ) pair against the sterically allowed regions. The PAE heatmap renders the predicted-aligned-error matrix.

— Structural neighborhood —

3Di is Foldseek's structural alphabet. Each residue is assigned one of twenty discre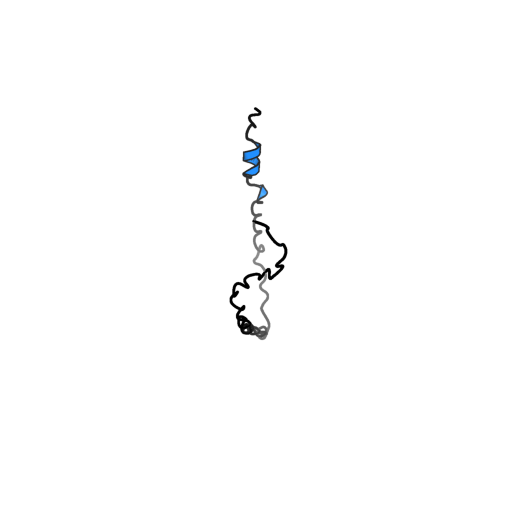te states based on how its Cα sits relative to its spatial (not sequential) neighbors. Aligning 3Di strings finds structural homologs roughly as well as full 3D superposition, but orders of magnitude faster.

Nearest PDB neighbors are the top structural matches found by Foldseek when searching this structure against the entire Protein Data Bank. Each hit reports a TM-score (0 to 1; >0.5 almost always implies the same fold) and an E-value. These are *structural* homologs — they may share no detectable sequence similarity.

— Confidence and disorder —

For AlphaFold models, the B-factor field carries pLDDT — the model's own estimate of local accuracy on a 0–100 scale. Regions with pLDDT<50 should be treated as essentially unmodeled; they often correspond to intrinsically disordered segments.

Crystallographic B-factors measure how much each atom's electron density is smeared out, in Å². They rise in mobile loops and surface residues and fall in the buried interior. In AlphaFold models this column is repurposed to hold pLDDT instead.

Predicted aligned error is AlphaFold's pairwise confidence. Unlike pLDDT (per-residue), PAE is per-residue-pair and captures whether two parts of the structure are correctly placed relative to each other. Units are ångströms of expected positional error.